Protein AF-A0A2A5M9E1-F1 (afdb_monomer_lite)

pLDDT: mean 88.47, std 6.0, range [61.38, 96.62]

Structure (mmCIF, N/CA/C/O backbone):
data_AF-A0A2A5M9E1-F1
#
_entry.id   AF-A0A2A5M9E1-F1
#
loop_
_atom_site.group_PDB
_atom_site.id
_atom_site.type_symbol
_atom_site.label_atom_id
_atom_site.label_alt_id
_atom_site.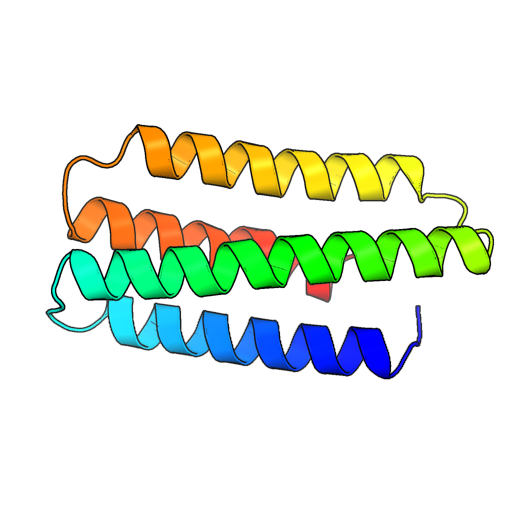label_comp_id
_atom_site.label_asym_id
_atom_site.label_entity_id
_atom_site.label_seq_id
_atom_site.pdbx_PDB_ins_code
_atom_site.Cartn_x
_atom_site.Cartn_y
_atom_site.Cartn_z
_atom_site.occupancy
_atom_site.B_iso_or_equiv
_atom_site.auth_seq_id
_atom_site.auth_comp_id
_atom_site.auth_asym_id
_atom_site.auth_atom_id
_atom_site.pdbx_PDB_model_num
ATOM 1 N N . MET A 1 1 ? -10.065 -8.083 12.777 1.00 61.38 1 MET A N 1
ATOM 2 C CA . MET A 1 1 ? -11.232 -7.219 12.462 1.00 61.38 1 MET A CA 1
ATOM 3 C C . MET A 1 1 ? -12.074 -7.890 11.380 1.00 61.38 1 MET A C 1
ATOM 5 O O . MET A 1 1 ? -11.535 -8.716 10.664 1.00 61.38 1 MET A O 1
ATOM 9 N N . HIS A 1 2 ? -13.372 -7.601 11.262 1.00 69.88 2 HIS A N 1
ATOM 10 C CA . HIS A 1 2 ? -14.155 -8.009 10.084 1.00 69.88 2 HIS A CA 1
ATOM 11 C C . HIS A 1 2 ? -14.876 -6.778 9.545 1.00 69.88 2 HIS A C 1
ATOM 13 O O . HIS A 1 2 ? -15.706 -6.193 10.244 1.00 69.88 2 HIS A O 1
ATOM 19 N N . ASN A 1 3 ? -14.495 -6.336 8.348 1.00 86.25 3 ASN A N 1
ATOM 20 C CA . ASN A 1 3 ? -15.082 -5.188 7.672 1.00 86.25 3 ASN A CA 1
ATOM 21 C C . ASN A 1 3 ? -14.971 -5.411 6.164 1.00 86.25 3 ASN A C 1
ATOM 23 O O . ASN A 1 3 ? -13.883 -5.326 5.604 1.00 86.25 3 ASN A O 1
ATOM 27 N N . ALA A 1 4 ? -16.115 -5.617 5.510 1.00 90.62 4 ALA A N 1
ATOM 28 C CA . ALA A 1 4 ? -16.168 -5.931 4.086 1.00 90.62 4 ALA A CA 1
ATOM 29 C C . ALA A 1 4 ? -15.473 -4.881 3.202 1.00 90.62 4 ALA A C 1
ATOM 31 O O . ALA A 1 4 ? -14.907 -5.225 2.172 1.00 90.62 4 ALA A O 1
ATOM 32 N N . LYS A 1 5 ? -15.475 -3.599 3.598 1.00 91.75 5 LYS A N 1
ATOM 33 C CA . LYS A 1 5 ? -14.770 -2.548 2.852 1.00 91.75 5 LYS A CA 1
ATOM 34 C C . LYS A 1 5 ? -13.252 -2.739 2.920 1.00 91.75 5 LYS A C 1
ATOM 36 O O . LYS A 1 5 ? -12.581 -2.571 1.906 1.00 91.75 5 LYS A O 1
ATOM 41 N N . ILE A 1 6 ? -12.729 -3.082 4.096 1.00 92.88 6 ILE A N 1
ATOM 42 C CA . ILE A 1 6 ? -11.299 -3.343 4.301 1.00 92.88 6 ILE A CA 1
ATOM 43 C C . ILE A 1 6 ? -10.890 -4.627 3.569 1.00 92.88 6 ILE A C 1
ATOM 45 O O . ILE A 1 6 ? -9.873 -4.640 2.883 1.00 92.88 6 ILE A O 1
ATOM 49 N N . ASP A 1 7 ? -11.734 -5.660 3.591 1.00 92.00 7 ASP A N 1
ATOM 50 C CA . ASP A 1 7 ? -11.482 -6.904 2.854 1.00 92.00 7 ASP A CA 1
ATOM 51 C C . ASP A 1 7 ? -11.413 -6.676 1.332 1.00 92.00 7 ASP A C 1
ATOM 53 O O . ASP A 1 7 ? -10.551 -7.233 0.651 1.00 92.00 7 ASP A O 1
ATOM 57 N N . GLU A 1 8 ? -12.280 -5.821 0.775 1.00 94.12 8 GLU A N 1
ATOM 58 C CA . GLU A 1 8 ? -12.201 -5.424 -0.639 1.00 94.12 8 GLU A CA 1
ATOM 59 C C . GLU A 1 8 ? -10.922 -4.629 -0.949 1.00 94.12 8 GLU A C 1
ATOM 61 O O . GLU A 1 8 ? -10.309 -4.822 -2.002 1.00 94.12 8 GLU A O 1
ATOM 66 N N . GLN A 1 9 ? -10.468 -3.781 -0.022 1.00 94.44 9 GLN A N 1
ATOM 67 C CA . GLN A 1 9 ? -9.188 -3.084 -0.165 1.00 94.44 9 GLN A CA 1
ATOM 68 C C . GLN A 1 9 ? -8.006 -4.056 -0.154 1.00 94.44 9 GLN A C 1
ATOM 70 O O . GLN A 1 9 ? -7.120 -3.946 -1.004 1.00 94.44 9 GLN A O 1
ATOM 75 N N . HIS A 1 10 ? -8.018 -5.060 0.725 1.00 93.12 10 HIS A N 1
ATOM 76 C CA . HIS A 1 10 ? -7.011 -6.119 0.726 1.00 93.12 10 HIS A CA 1
ATOM 77 C C . HIS A 1 10 ? -6.977 -6.865 -0.607 1.00 93.12 10 HIS A C 1
ATOM 79 O O . HIS A 1 10 ? -5.901 -7.021 -1.183 1.00 93.12 10 HIS A O 1
ATOM 85 N N . LYS A 1 11 ? -8.133 -7.265 -1.157 1.00 92.31 11 LYS A N 1
ATOM 86 C CA . LYS A 1 11 ? -8.194 -7.914 -2.481 1.00 92.31 11 LYS A CA 1
ATOM 87 C C . LYS A 1 11 ? -7.517 -7.066 -3.549 1.00 92.31 11 LYS A C 1
ATOM 89 O O . LYS A 1 11 ? -6.708 -7.583 -4.319 1.00 92.31 11 LYS A O 1
ATOM 94 N N . LYS A 1 12 ? -7.783 -5.758 -3.561 1.00 93.00 12 LYS A N 1
ATOM 95 C CA . LYS A 1 12 ? -7.149 -4.859 -4.523 1.00 93.00 12 LYS A CA 1
ATOM 96 C C . LYS A 1 12 ? -5.636 -4.767 -4.329 1.00 93.00 12 LYS A C 1
ATOM 98 O O . LYS A 1 12 ? -4.894 -4.765 -5.308 1.00 93.00 12 LYS A O 1
ATOM 103 N N . LEU A 1 13 ? -5.165 -4.732 -3.087 1.00 92.44 13 LEU A N 1
ATOM 104 C CA . LEU A 1 13 ? -3.736 -4.756 -2.775 1.00 92.44 13 LEU A CA 1
ATOM 105 C C . LEU A 1 13 ? -3.068 -6.061 -3.230 1.00 92.44 13 LEU A C 1
ATOM 107 O O . LEU A 1 13 ? -1.988 -6.009 -3.820 1.00 92.44 13 LEU A O 1
ATOM 111 N N . PHE A 1 14 ? -3.730 -7.210 -3.061 1.00 91.00 14 PHE A N 1
ATOM 112 C CA . PHE A 1 14 ? -3.267 -8.491 -3.603 1.00 91.00 14 PHE A CA 1
ATOM 113 C C . PHE A 1 14 ? -3.197 -8.484 -5.136 1.00 91.00 14 PHE A C 1
ATOM 115 O O . PHE A 1 14 ? -2.208 -8.953 -5.699 1.00 91.00 14 PHE A O 1
ATOM 122 N N . GLU A 1 15 ? -4.190 -7.912 -5.826 1.00 92.56 15 GLU A N 1
ATOM 123 C CA . GLU A 1 15 ? -4.147 -7.756 -7.288 1.00 92.56 15 GLU A CA 1
ATOM 124 C C . GLU A 1 15 ? -2.952 -6.908 -7.731 1.00 92.56 15 GLU A C 1
ATOM 126 O O . GLU A 1 15 ? -2.253 -7.254 -8.686 1.00 92.56 15 GLU A O 1
ATOM 131 N N . LEU A 1 16 ? -2.701 -5.790 -7.047 1.00 91.94 16 LEU A N 1
ATOM 132 C CA . LEU A 1 16 ? -1.567 -4.930 -7.364 1.00 91.94 16 LEU A CA 1
ATOM 133 C C . LEU A 1 16 ? -0.236 -5.638 -7.072 1.00 91.94 16 LEU A C 1
ATOM 135 O O . LEU A 1 16 ? 0.687 -5.537 -7.878 1.00 91.94 16 LEU A O 1
ATOM 139 N N . ALA A 1 17 ? -0.146 -6.414 -5.989 1.00 89.50 17 ALA A N 1
ATOM 140 C CA . ALA A 1 17 ? 1.031 -7.226 -5.681 1.00 89.50 17 ALA A CA 1
ATOM 141 C C . ALA A 1 17 ? 1.280 -8.310 -6.746 1.00 89.50 17 ALA A C 1
ATOM 143 O O . ALA A 1 17 ? 2.425 -8.541 -7.134 1.00 89.50 17 ALA A O 1
ATOM 144 N N . ALA A 1 18 ? 0.223 -8.921 -7.286 1.00 89.81 18 ALA A N 1
ATOM 145 C CA . ALA A 1 18 ? 0.335 -9.850 -8.407 1.00 89.81 18 ALA A CA 1
ATOM 146 C C . ALA A 1 18 ? 0.831 -9.151 -9.688 1.00 89.81 18 ALA A C 1
ATOM 148 O O . ALA A 1 18 ? 1.677 -9.691 -10.400 1.00 89.81 18 ALA A O 1
ATOM 149 N N . LYS A 1 19 ? 0.384 -7.916 -9.972 1.00 90.31 19 LYS A N 1
ATOM 150 C CA . LYS A 1 19 ? 0.937 -7.123 -11.089 1.00 90.31 19 LYS A CA 1
ATOM 151 C C . LYS A 1 19 ? 2.432 -6.842 -10.904 1.00 90.31 19 LYS A C 1
ATOM 153 O O . LYS A 1 19 ? 3.175 -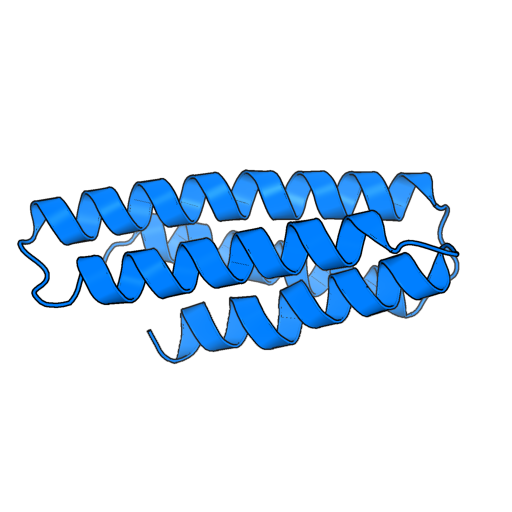6.876 -11.884 1.00 90.31 19 LYS A O 1
ATOM 158 N N . VAL A 1 20 ? 2.872 -6.564 -9.673 1.00 88.50 20 VAL A N 1
ATOM 159 C CA . VAL A 1 20 ? 4.292 -6.344 -9.348 1.00 88.50 20 VAL A CA 1
ATOM 160 C C . VAL A 1 20 ? 5.129 -7.577 -9.681 1.00 88.50 20 VAL A C 1
ATOM 162 O O . VAL A 1 20 ? 6.174 -7.434 -10.308 1.00 88.50 20 VAL A O 1
ATOM 165 N N . GLU A 1 21 ? 4.647 -8.768 -9.333 1.00 86.81 21 GLU A N 1
ATOM 166 C CA . GLU A 1 21 ? 5.295 -10.051 -9.644 1.00 86.81 21 GLU A CA 1
ATOM 167 C C . GLU A 1 21 ? 5.409 -10.290 -11.161 1.00 86.81 21 GLU A C 1
ATOM 169 O O . GLU A 1 21 ? 6.466 -10.632 -11.681 1.00 86.81 21 GLU A O 1
ATOM 174 N N . VAL A 1 22 ? 4.367 -9.976 -11.932 1.00 88.12 22 VAL A N 1
ATOM 175 C CA . VAL A 1 22 ? 4.446 -10.064 -13.403 1.00 88.12 22 VAL A CA 1
ATOM 176 C C . VAL A 1 22 ? 5.471 -9.077 -13.985 1.00 88.12 22 VAL A C 1
ATOM 178 O O . VAL A 1 22 ? 6.128 -9.352 -14.991 1.00 88.12 22 VAL A O 1
ATOM 181 N N . VAL A 1 23 ? 5.601 -7.891 -13.387 1.00 86.62 23 VAL A N 1
ATOM 182 C CA . VAL A 1 23 ? 6.535 -6.845 -13.828 1.00 86.62 23 VAL A CA 1
ATOM 183 C C . VAL A 1 23 ? 7.983 -7.138 -13.412 1.00 86.62 23 VAL A C 1
ATOM 185 O O . VAL A 1 23 ? 8.908 -6.727 -14.128 1.00 86.62 23 VAL A O 1
ATOM 188 N N . SER A 1 24 ? 8.213 -7.859 -12.309 1.00 80.25 24 SER A N 1
ATOM 189 C CA . SER A 1 24 ? 9.564 -8.271 -11.911 1.00 80.25 24 SER A CA 1
ATOM 190 C C . SER A 1 24 ? 10.189 -9.206 -12.946 1.00 80.25 24 SER A C 1
ATOM 192 O O . SER A 1 24 ? 11.350 -9.000 -13.306 1.00 80.25 24 SER A O 1
ATOM 194 N N . ASP A 1 25 ? 9.395 -10.103 -13.533 1.00 82.50 25 ASP A N 1
ATOM 195 C CA . ASP A 1 25 ? 9.896 -11.234 -14.328 1.00 82.50 25 ASP A CA 1
ATOM 196 C C . ASP A 1 25 ? 10.057 -10.953 -15.832 1.00 82.50 25 ASP A C 1
ATOM 198 O O . ASP A 1 25 ? 10.578 -11.783 -16.578 1.00 82.50 25 ASP A O 1
ATOM 202 N N . ARG A 1 26 ? 9.647 -9.772 -16.313 1.00 84.62 26 ARG A N 1
ATOM 203 C CA . ARG A 1 26 ? 9.711 -9.405 -17.742 1.00 84.62 26 ARG A CA 1
ATOM 204 C C . ARG A 1 26 ? 10.418 -8.079 -17.979 1.00 84.62 26 ARG A C 1
ATOM 206 O O . ARG A 1 26 ? 10.393 -7.191 -17.132 1.00 84.62 26 ARG A O 1
ATOM 213 N N . SER A 1 27 ? 11.012 -7.881 -19.152 1.00 85.38 27 SER A N 1
ATOM 214 C CA . SER A 1 27 ? 11.554 -6.569 -19.533 1.00 85.38 27 SER A CA 1
ATOM 215 C C . SER A 1 27 ? 10.429 -5.536 -19.637 1.00 85.38 27 SER A C 1
ATOM 217 O O . SER A 1 27 ? 9.516 -5.696 -20.440 1.00 85.38 27 SER A O 1
ATOM 219 N N . VAL A 1 28 ? 10.509 -4.473 -18.835 1.00 86.00 28 VAL A N 1
ATOM 220 C CA . VAL A 1 28 ? 9.548 -3.359 -18.834 1.00 86.00 28 VAL A CA 1
ATOM 221 C C . VAL A 1 28 ? 10.275 -2.024 -18.841 1.00 86.00 28 VAL A C 1
ATOM 223 O O . VAL A 1 28 ? 11.450 -1.928 -18.464 1.00 86.00 28 VAL A O 1
ATOM 226 N N . SER A 1 29 ? 9.566 -0.976 -19.249 1.00 85.75 29 SER A N 1
ATOM 227 C CA . SER A 1 29 ? 10.099 0.381 -19.187 1.00 85.75 29 SER A CA 1
ATOM 228 C C . SER A 1 29 ? 10.190 0.879 -17.740 1.00 85.75 29 SER A C 1
ATOM 230 O O . SER A 1 29 ? 9.422 0.480 -16.867 1.00 85.75 29 SER A O 1
ATOM 232 N N . LYS A 1 30 ? 11.103 1.822 -17.475 1.00 83.25 30 LYS A N 1
ATOM 233 C CA . LYS A 1 30 ? 11.191 2.484 -16.162 1.00 83.25 30 LYS A CA 1
ATOM 234 C C . LYS A 1 30 ? 9.894 3.217 -15.791 1.00 83.25 30 LYS A C 1
ATOM 236 O O . LYS A 1 30 ? 9.580 3.313 -14.610 1.00 83.25 30 LYS A O 1
ATOM 241 N N . ASN A 1 31 ? 9.174 3.749 -16.780 1.00 86.19 31 ASN A N 1
ATOM 242 C CA . ASN A 1 31 ? 7.928 4.483 -16.556 1.00 86.19 31 ASN A CA 1
ATOM 243 C C . ASN A 1 31 ? 6.811 3.554 -16.088 1.00 86.19 31 ASN A C 1
ATOM 245 O O . ASN A 1 31 ? 6.156 3.869 -15.106 1.00 86.19 31 ASN A O 1
ATOM 249 N N . GLU A 1 32 ? 6.690 2.375 -16.693 1.00 88.62 32 GLU A N 1
ATOM 250 C CA . GLU A 1 32 ? 5.704 1.365 -16.295 1.00 88.62 32 GLU A CA 1
ATOM 251 C C . GLU A 1 32 ? 5.876 0.945 -14.826 1.00 88.62 32 GLU A C 1
ATOM 253 O O . GLU A 1 32 ? 4.911 0.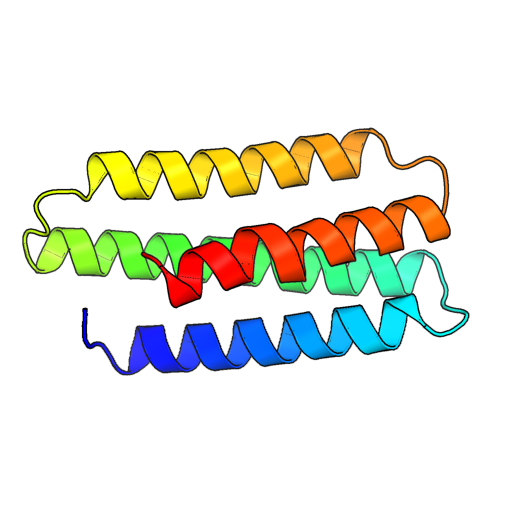901 -14.067 1.00 88.62 32 GLU A O 1
ATOM 258 N N . VAL A 1 33 ? 7.118 0.723 -14.377 1.00 86.88 33 VAL A N 1
ATOM 259 C CA . VAL A 1 33 ? 7.373 0.385 -12.965 1.00 86.88 33 VAL A CA 1
ATOM 260 C C . VAL A 1 33 ? 7.058 1.563 -12.037 1.00 86.88 33 VAL A C 1
ATOM 262 O O . VAL A 1 33 ? 6.554 1.361 -10.935 1.00 86.88 33 VAL A O 1
ATOM 265 N N . LYS A 1 34 ? 7.334 2.802 -12.465 1.00 85.62 34 LYS A N 1
ATOM 266 C CA . LYS A 1 34 ? 7.003 4.006 -11.685 1.00 85.62 34 LYS A CA 1
ATOM 267 C C . LYS A 1 34 ? 5.498 4.214 -11.549 1.00 85.62 34 LYS A C 1
ATOM 269 O O . LYS A 1 34 ? 5.050 4.597 -10.474 1.00 85.62 34 LYS A O 1
ATOM 274 N N . GLU A 1 35 ? 4.742 3.988 -12.617 1.00 89.44 35 GLU A N 1
ATOM 275 C CA . GLU A 1 35 ? 3.281 4.089 -12.613 1.00 89.44 35 GLU A CA 1
ATOM 276 C C . GLU A 1 35 ? 2.674 3.052 -11.671 1.00 89.44 35 GLU A C 1
ATOM 278 O O . GLU A 1 35 ? 1.881 3.413 -10.804 1.00 89.44 35 GLU A O 1
ATOM 283 N N . LEU A 1 36 ? 3.128 1.796 -11.756 1.00 90.25 36 LEU A N 1
ATOM 284 C CA . LEU A 1 36 ? 2.678 0.737 -10.855 1.00 90.25 36 LEU A CA 1
ATOM 285 C C . LEU A 1 36 ? 3.034 1.033 -9.393 1.00 90.25 36 LEU A C 1
ATOM 287 O O . LEU A 1 36 ? 2.205 0.854 -8.507 1.00 90.25 36 LEU A O 1
ATOM 291 N N . LEU A 1 37 ? 4.247 1.527 -9.133 1.00 86.69 37 LEU A N 1
ATOM 292 C CA . LEU A 1 37 ? 4.668 1.955 -7.799 1.00 86.69 37 LEU A CA 1
ATOM 293 C C . LEU A 1 37 ? 3.777 3.084 -7.255 1.00 86.69 37 LEU A C 1
ATOM 295 O O . LEU A 1 37 ? 3.411 3.057 -6.081 1.00 86.69 37 LEU A O 1
ATOM 299 N N . ALA A 1 38 ? 3.436 4.073 -8.085 1.00 87.75 38 ALA A N 1
ATOM 300 C CA . ALA A 1 38 ? 2.573 5.180 -7.686 1.00 87.75 38 ALA A CA 1
ATOM 301 C C . ALA A 1 38 ? 1.134 4.714 -7.405 1.00 87.75 38 ALA A C 1
ATOM 303 O O . ALA A 1 38 ? 0.556 5.123 -6.399 1.00 87.75 38 ALA A O 1
ATOM 304 N N . GLU A 1 39 ? 0.576 3.837 -8.249 1.00 91.50 39 GLU A N 1
ATOM 305 C CA . GLU A 1 39 ? -0.735 3.203 -8.030 1.00 91.50 39 GLU A CA 1
ATOM 306 C C . GLU A 1 39 ? -0.745 2.438 -6.698 1.00 91.50 39 GLU A C 1
ATOM 308 O O . GLU A 1 39 ? -1.617 2.666 -5.859 1.00 91.50 39 GLU A O 1
ATOM 313 N N . PHE A 1 40 ? 0.273 1.603 -6.470 1.00 89.81 40 PHE A N 1
ATOM 314 C CA . PHE A 1 40 ? 0.429 0.806 -5.252 1.00 89.81 40 PHE A CA 1
ATOM 315 C C . PHE A 1 40 ? 0.502 1.677 -3.996 1.00 89.81 40 PHE A C 1
ATOM 317 O O . PHE A 1 40 ? -0.212 1.444 -3.022 1.00 89.81 40 PHE A O 1
ATOM 324 N N . PHE A 1 41 ? 1.346 2.709 -4.031 1.00 87.94 41 PHE A N 1
ATOM 325 C CA . PHE A 1 41 ? 1.566 3.598 -2.897 1.00 87.94 41 PHE A CA 1
ATOM 326 C C . PHE A 1 41 ? 0.317 4.400 -2.529 1.00 87.94 41 PHE A C 1
ATOM 328 O O . PHE A 1 41 ? -0.038 4.489 -1.353 1.00 87.94 41 PHE A O 1
ATOM 335 N N . ASN A 1 42 ? -0.361 4.974 -3.526 1.00 91.31 42 ASN A N 1
ATOM 336 C CA . ASN A 1 42 ? -1.572 5.750 -3.283 1.00 91.31 42 ASN A CA 1
ATOM 337 C C . ASN A 1 42 ? -2.668 4.870 -2.677 1.00 91.31 42 ASN A C 1
ATOM 339 O O . ASN A 1 42 ? -3.267 5.249 -1.672 1.00 91.31 42 ASN A O 1
ATOM 343 N N . TYR A 1 43 ? -2.865 3.668 -3.226 1.00 93.56 43 TYR A N 1
ATOM 344 C CA . TYR A 1 43 ? -3.892 2.759 -2.729 1.00 93.56 43 TYR A CA 1
ATOM 345 C C . TYR A 1 43 ? -3.605 2.269 -1.304 1.00 93.56 43 TYR A C 1
ATOM 347 O O . TYR A 1 43 ? -4.510 2.212 -0.475 1.00 93.56 43 TYR A O 1
ATOM 355 N N . MET A 1 44 ? -2.342 1.968 -0.989 1.00 91.69 44 MET A N 1
ATOM 356 C CA . MET A 1 44 ? -1.928 1.582 0.362 1.00 91.69 44 MET A CA 1
ATOM 357 C C . MET A 1 44 ? -2.210 2.690 1.381 1.00 91.69 44 MET A C 1
ATOM 359 O O . MET A 1 44 ? -2.746 2.424 2.453 1.00 91.69 44 MET A O 1
ATOM 363 N N . LYS A 1 45 ? -1.891 3.944 1.043 1.00 92.00 45 LYS A N 1
ATOM 364 C CA . LYS A 1 45 ? -2.147 5.087 1.926 1.00 92.00 45 LYS A CA 1
ATOM 365 C C . LYS A 1 45 ? -3.640 5.268 2.211 1.00 92.00 45 LYS A C 1
ATOM 367 O O . LYS A 1 45 ? -4.011 5.555 3.350 1.00 92.00 45 LYS A O 1
ATOM 372 N N . ASP A 1 46 ? -4.481 5.111 1.192 1.00 94.50 46 ASP A N 1
ATOM 373 C CA . ASP A 1 46 ? -5.933 5.203 1.347 1.00 94.50 46 ASP A CA 1
ATOM 374 C C . ASP A 1 46 ? -6.473 4.068 2.223 1.00 94.50 46 ASP A C 1
ATOM 376 O O . ASP A 1 46 ? -7.265 4.322 3.134 1.00 94.50 46 ASP A O 1
ATOM 380 N N . HIS A 1 47 ? -5.989 2.844 2.001 1.00 95.06 47 HIS A N 1
ATOM 381 C CA . HIS A 1 47 ? -6.322 1.675 2.808 1.00 95.06 47 HIS A CA 1
ATOM 382 C C . HIS A 1 47 ? -5.948 1.863 4.287 1.00 95.06 47 HIS A C 1
ATOM 384 O O . HIS A 1 47 ? -6.821 1.750 5.143 1.00 95.06 47 HIS A O 1
ATOM 390 N N . PHE A 1 48 ? -4.705 2.248 4.591 1.00 95.38 48 PHE A N 1
ATOM 391 C CA . PHE A 1 48 ? -4.249 2.485 5.967 1.00 95.38 48 PHE A CA 1
ATOM 392 C C . PHE A 1 48 ? -5.096 3.534 6.688 1.00 95.38 48 PHE A C 1
ATOM 394 O O . PHE A 1 48 ? -5.504 3.348 7.831 1.00 95.38 48 PHE A O 1
ATOM 401 N N . ASN A 1 49 ? -5.421 4.632 6.007 1.00 96.19 49 ASN A N 1
ATOM 402 C CA . ASN A 1 49 ? -6.272 5.677 6.567 1.00 96.19 49 ASN A CA 1
ATOM 403 C C . ASN A 1 49 ? -7.705 5.190 6.839 1.00 96.19 49 ASN A C 1
ATOM 405 O O . ASN A 1 49 ? -8.308 5.589 7.836 1.00 96.19 49 ASN A O 1
ATOM 409 N N . ASP A 1 50 ? -8.268 4.358 5.965 1.00 96.06 50 ASP A N 1
ATOM 410 C CA . ASP A 1 50 ? -9.600 3.786 6.160 1.00 96.06 50 ASP A CA 1
ATOM 411 C C . ASP A 1 50 ? -9.624 2.739 7.283 1.00 96.06 50 ASP A C 1
ATOM 413 O O . ASP A 1 50 ? -10.555 2.738 8.095 1.00 96.06 50 ASP A O 1
ATOM 417 N N . GLU A 1 51 ? -8.593 1.900 7.370 1.00 95.81 51 GLU A N 1
ATOM 418 C CA . GLU A 1 51 ? -8.420 0.914 8.435 1.00 95.81 51 GLU A CA 1
ATOM 419 C C . GLU A 1 51 ? -8.262 1.591 9.799 1.00 95.81 51 GLU A C 1
ATOM 421 O O . GLU A 1 51 ? -9.004 1.278 10.729 1.00 95.81 51 GLU A O 1
ATOM 426 N N . GLU A 1 52 ? -7.385 2.589 9.917 1.00 96.62 52 GLU A N 1
ATOM 427 C CA . GLU A 1 52 ? -7.183 3.327 11.167 1.00 96.62 52 GLU A CA 1
ATOM 428 C C . GLU A 1 52 ? -8.453 4.046 11.632 1.00 96.62 52 GLU A C 1
ATOM 430 O O . GLU A 1 52 ? -8.758 4.071 12.827 1.00 96.62 52 GLU A O 1
ATOM 435 N N . LYS A 1 53 ? -9.222 4.627 10.700 1.00 96.38 53 LYS A N 1
ATOM 436 C CA . LYS A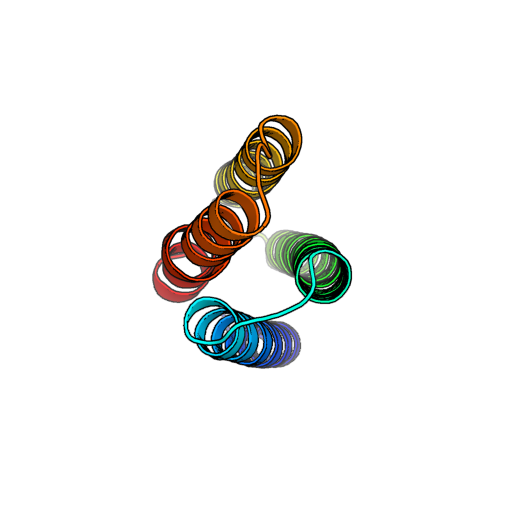 1 53 ? -10.527 5.229 11.014 1.00 96.38 53 LYS A CA 1
ATOM 437 C C . LYS A 1 53 ? -11.504 4.189 11.542 1.00 96.38 53 LYS A C 1
ATOM 439 O O . LYS A 1 53 ? -12.238 4.471 12.489 1.00 96.38 53 LYS A O 1
ATOM 444 N N . TYR A 1 54 ? -11.523 3.004 10.939 1.00 95.56 54 TYR A N 1
ATOM 445 C CA . TYR A 1 54 ? -12.378 1.916 11.388 1.00 95.56 54 TYR A CA 1
ATOM 446 C C . TYR A 1 54 ? -11.957 1.389 12.764 1.00 95.56 54 TYR A C 1
ATOM 448 O O . TYR A 1 54 ? -12.795 1.288 13.656 1.00 95.56 54 TYR A O 1
ATOM 456 N N . MET A 1 55 ? -10.664 1.138 12.968 1.00 95.44 55 MET A N 1
ATOM 457 C CA . MET A 1 55 ? -10.081 0.766 14.257 1.00 95.44 55 MET A CA 1
ATOM 458 C C . MET A 1 55 ? -10.433 1.775 15.353 1.00 95.44 55 MET A C 1
ATOM 460 O O . MET A 1 55 ? -10.843 1.388 16.446 1.00 95.44 55 MET A O 1
ATOM 464 N N . GLN A 1 56 ? -10.323 3.071 15.055 1.00 96.56 56 GLN A N 1
ATOM 465 C CA . GLN A 1 56 ? -10.705 4.132 15.980 1.00 96.56 56 GLN A CA 1
ATOM 466 C C . GLN A 1 56 ? -12.203 4.096 16.304 1.00 96.56 56 GLN A C 1
ATOM 468 O O . GLN A 1 56 ? -12.575 4.236 17.468 1.00 96.56 56 GLN A O 1
ATOM 473 N N . LEU A 1 57 ? -13.058 3.885 15.298 1.00 95.88 57 LEU A N 1
ATOM 474 C CA . LEU A 1 57 ? -14.512 3.806 15.467 1.00 95.88 57 LEU A CA 1
ATOM 475 C C . LEU A 1 57 ? -14.930 2.658 16.395 1.00 95.88 57 LEU A C 1
ATOM 477 O O . LEU A 1 57 ? -15.846 2.827 17.196 1.00 95.88 57 LEU A O 1
ATOM 481 N N . ILE A 1 58 ? -14.266 1.506 16.295 1.00 95.25 58 ILE A N 1
ATOM 482 C CA . ILE A 1 58 ? -14.575 0.327 17.118 1.00 95.25 58 ILE A CA 1
ATOM 483 C C . ILE A 1 58 ? -13.818 0.301 18.455 1.00 95.25 58 ILE A C 1
ATOM 485 O O . ILE A 1 58 ? -13.969 -0.653 19.214 1.00 95.25 58 ILE A O 1
ATOM 489 N N . GLY A 1 59 ? -12.995 1.315 18.743 1.00 95.56 59 GLY A N 1
ATOM 490 C CA . GLY A 1 59 ? -12.189 1.373 19.964 1.00 95.56 59 GLY A CA 1
ATOM 491 C C . GLY A 1 59 ? -11.108 0.291 20.034 1.00 95.56 59 GLY A C 1
ATOM 492 O O . GLY A 1 59 ? -10.873 -0.271 21.102 1.00 95.56 59 GLY A O 1
ATOM 493 N N . TYR A 1 60 ? -10.470 -0.033 18.906 1.00 94.69 60 TYR A N 1
ATOM 494 C CA . TYR A 1 60 ? -9.423 -1.050 18.847 1.00 94.69 60 TYR A CA 1
ATOM 495 C C . TYR A 1 60 ? -8.243 -0.679 19.774 1.00 94.69 60 TYR A C 1
ATOM 497 O O . TYR A 1 60 ? -7.657 0.396 19.617 1.00 94.69 60 TYR A O 1
ATOM 505 N N . PRO A 1 61 ? -7.869 -1.549 20.732 1.00 94.31 61 PRO A N 1
ATOM 506 C CA . PRO A 1 61 ? -6.957 -1.190 21.820 1.00 94.31 61 PRO A CA 1
ATOM 507 C C . PRO A 1 61 ? -5.520 -0.912 21.361 1.00 94.31 61 PRO A C 1
ATOM 509 O O . PRO A 1 61 ? -4.833 -0.110 21.990 1.00 94.31 61 PRO A O 1
ATOM 512 N N . ASN A 1 62 ? -5.078 -1.519 20.255 1.00 94.19 62 ASN A N 1
ATOM 513 C CA . ASN A 1 62 ? -3.701 -1.405 19.763 1.00 94.19 62 ASN A CA 1
ATOM 514 C C . ASN A 1 62 ? -3.560 -0.429 18.579 1.00 94.19 62 ASN A C 1
ATOM 516 O O . ASN A 1 62 ? -2.583 -0.501 17.839 1.00 94.19 62 ASN A O 1
ATOM 520 N N . LEU A 1 63 ? -4.513 0.496 18.387 1.00 94.69 63 LEU A N 1
ATOM 521 C CA . LEU A 1 63 ? -4.525 1.432 17.250 1.00 94.69 63 LEU A CA 1
ATOM 522 C C . LEU A 1 63 ? -3.211 2.214 17.100 1.00 94.69 63 LEU A C 1
ATOM 524 O O . LEU A 1 63 ? -2.722 2.404 15.990 1.00 94.69 63 LEU A O 1
ATOM 528 N N . GLU A 1 64 ? -2.632 2.678 18.206 1.00 96.12 64 GLU A N 1
ATOM 529 C CA . GLU A 1 64 ? -1.389 3.454 18.154 1.00 96.12 64 GLU A CA 1
ATOM 530 C C . GLU A 1 64 ? -0.179 2.617 17.733 1.00 96.12 64 GLU A C 1
ATOM 532 O O . GLU A 1 64 ? 0.727 3.154 17.101 1.00 96.12 64 GLU A O 1
ATOM 537 N N . GLU A 1 65 ? -0.161 1.319 18.041 1.00 94.75 65 GLU A N 1
ATOM 538 C CA . GLU A 1 65 ? 0.894 0.421 17.567 1.00 94.75 65 GLU A CA 1
ATOM 539 C C . GLU A 1 65 ? 0.722 0.132 16.074 1.00 94.75 65 GLU A C 1
ATOM 541 O O . GLU A 1 65 ? 1.657 0.318 15.298 1.00 94.75 65 GLU A O 1
ATOM 546 N N . HIS A 1 66 ? -0.508 -0.153 15.643 1.00 94.38 66 HIS A N 1
ATOM 547 C CA . HIS A 1 66 ? -0.848 -0.355 14.230 1.00 94.38 66 HIS A CA 1
ATOM 548 C C . HIS A 1 66 ? -0.485 0.862 13.361 1.00 94.38 66 HIS A C 1
ATOM 550 O O . HIS A 1 66 ? 0.118 0.745 12.295 1.00 94.38 66 HIS A O 1
ATOM 556 N N . ARG A 1 67 ? -0.740 2.076 13.868 1.00 95.56 67 ARG A N 1
ATOM 557 C CA . ARG A 1 67 ? -0.327 3.342 13.233 1.00 95.56 67 ARG A CA 1
ATOM 558 C C . ARG A 1 67 ? 1.182 3.470 13.057 1.00 95.56 67 ARG A C 1
ATOM 560 O O . ARG A 1 67 ? 1.627 4.137 12.119 1.00 95.56 67 ARG A O 1
ATOM 567 N N . LYS A 1 68 ? 1.989 2.917 13.968 1.00 94.94 68 LYS A N 1
ATOM 568 C CA . LYS A 1 68 ? 3.452 2.922 13.813 1.00 94.94 68 LYS A CA 1
ATOM 569 C C . LYS A 1 68 ? 3.863 1.984 12.691 1.00 94.94 68 LYS A C 1
ATOM 571 O O . LYS A 1 68 ? 4.626 2.425 11.838 1.00 94.94 68 LYS A O 1
ATOM 576 N N . ILE A 1 69 ? 3.286 0.784 12.633 1.00 92.31 69 ILE A N 1
ATOM 577 C CA . ILE A 1 69 ? 3.531 -0.184 11.555 1.00 92.31 69 ILE A CA 1
ATOM 578 C C . ILE A 1 69 ? 3.234 0.461 10.194 1.00 92.31 69 ILE A C 1
ATOM 580 O O . ILE A 1 69 ? 4.106 0.504 9.324 1.00 92.31 69 ILE A O 1
ATOM 584 N N . HIS A 1 70 ? 2.070 1.100 10.032 1.00 94.31 70 HIS A N 1
ATOM 585 C CA . HIS A 1 70 ? 1.736 1.834 8.804 1.00 94.31 70 HIS A CA 1
ATOM 586 C C . HIS A 1 70 ? 2.770 2.910 8.446 1.00 94.31 70 HIS A C 1
ATOM 588 O O . HIS A 1 70 ? 3.207 3.016 7.295 1.00 94.31 70 HIS A O 1
ATOM 594 N N . LYS A 1 71 ? 3.197 3.717 9.424 1.00 92.38 71 LYS A N 1
ATOM 595 C CA . LYS A 1 71 ? 4.213 4.759 9.206 1.00 92.38 71 LYS A CA 1
ATOM 596 C C . LYS A 1 71 ? 5.561 4.165 8.805 1.00 92.38 71 LYS A C 1
ATOM 598 O O . LYS A 1 71 ? 6.221 4.726 7.931 1.00 92.38 71 LYS A O 1
ATOM 603 N N . GLU A 1 72 ? 5.966 3.053 9.409 1.00 90.94 72 GLU A N 1
ATOM 604 C CA . GLU A 1 72 ? 7.212 2.352 9.097 1.00 90.94 72 GLU A CA 1
ATOM 605 C C . GLU A 1 72 ? 7.204 1.772 7.682 1.00 90.94 72 GLU A C 1
ATOM 607 O O . GLU A 1 72 ? 8.186 1.943 6.953 1.00 90.94 72 GLU A O 1
ATOM 612 N N . ILE A 1 73 ? 6.088 1.182 7.246 1.00 89.56 73 ILE A N 1
ATOM 613 C CA . ILE A 1 73 ? 5.915 0.705 5.867 1.00 89.56 73 ILE A CA 1
ATOM 614 C C . ILE A 1 73 ? 6.069 1.875 4.884 1.00 89.56 73 ILE A C 1
ATOM 616 O O . ILE A 1 73 ? 6.892 1.814 3.965 1.00 89.56 73 ILE A O 1
ATOM 620 N N . ILE A 1 74 ? 5.355 2.985 5.110 1.00 89.56 74 ILE A N 1
ATOM 621 C CA . ILE A 1 74 ? 5.428 4.179 4.252 1.00 89.56 74 ILE A CA 1
ATOM 622 C C . ILE A 1 74 ? 6.846 4.765 4.229 1.00 89.56 74 ILE A C 1
ATOM 624 O O . ILE A 1 74 ? 7.362 5.109 3.161 1.00 89.56 74 ILE A O 1
ATOM 628 N N . GLN A 1 75 ? 7.511 4.858 5.380 1.00 89.44 75 GLN A N 1
ATOM 629 C CA . GLN A 1 75 ? 8.870 5.389 5.460 1.00 89.44 75 GLN A CA 1
ATOM 630 C C . GLN A 1 75 ? 9.879 4.480 4.749 1.00 89.44 75 GLN A C 1
ATOM 632 O O . GLN A 1 75 ? 10.762 4.976 4.040 1.00 89.44 75 GLN A O 1
ATOM 637 N N . THR A 1 76 ? 9.728 3.162 4.889 1.00 84.12 76 THR A N 1
ATOM 638 C CA . THR A 1 76 ? 10.543 2.166 4.186 1.00 84.12 76 THR A CA 1
ATOM 639 C C . THR A 1 76 ? 10.385 2.323 2.678 1.00 84.12 76 THR A C 1
ATOM 641 O O . THR A 1 76 ? 11.385 2.412 1.967 1.00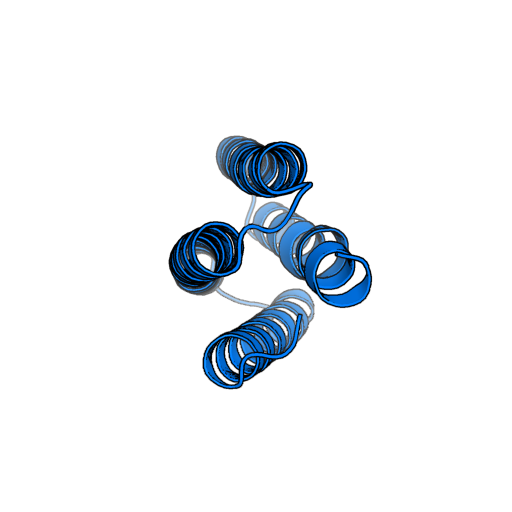 84.12 76 THR A O 1
ATOM 644 N N . MET A 1 77 ? 9.154 2.481 2.184 1.00 81.75 77 MET A N 1
ATOM 645 C CA . MET A 1 77 ? 8.895 2.758 0.768 1.00 81.75 77 MET A CA 1
ATOM 646 C C . MET A 1 77 ? 9.573 4.042 0.284 1.00 81.75 77 MET A C 1
ATOM 648 O O . MET A 1 77 ? 10.251 4.028 -0.743 1.00 81.75 77 MET A O 1
ATOM 652 N N . ILE A 1 78 ? 9.435 5.149 1.020 1.00 85.69 78 ILE A N 1
ATOM 653 C CA . ILE A 1 78 ? 10.064 6.428 0.658 1.00 85.69 78 ILE A CA 1
ATOM 654 C C . ILE A 1 78 ? 11.586 6.270 0.540 1.00 85.69 78 ILE A C 1
ATOM 656 O O . ILE A 1 78 ? 12.184 6.780 -0.410 1.00 85.69 78 ILE A O 1
ATOM 660 N N . ASN A 1 79 ? 12.214 5.561 1.478 1.00 85.06 79 ASN A N 1
ATOM 661 C CA . ASN A 1 79 ? 13.659 5.331 1.469 1.00 85.06 79 ASN A CA 1
ATOM 662 C C . ASN A 1 79 ? 14.084 4.467 0.275 1.00 85.06 79 ASN A C 1
ATOM 664 O O . ASN A 1 79 ? 15.017 4.823 -0.442 1.00 85.06 79 ASN A O 1
ATOM 668 N N . LEU A 1 80 ? 13.341 3.396 -0.011 1.00 79.75 80 LEU A N 1
ATOM 669 C CA . LEU A 1 80 ? 13.600 2.536 -1.164 1.00 79.75 80 LEU A CA 1
ATOM 670 C C . LEU A 1 80 ? 13.555 3.329 -2.483 1.00 79.75 80 LEU A C 1
ATOM 672 O O . LEU A 1 80 ? 14.443 3.177 -3.328 1.00 79.75 80 LEU A O 1
ATOM 676 N N . ILE A 1 81 ? 12.570 4.220 -2.634 1.00 77.12 81 ILE A N 1
ATOM 677 C CA . ILE A 1 81 ? 12.397 5.043 -3.839 1.00 77.12 81 ILE A CA 1
ATOM 678 C C . ILE A 1 81 ? 13.516 6.082 -3.994 1.00 77.12 81 ILE A C 1
ATOM 680 O O . ILE A 1 81 ? 13.952 6.357 -5.115 1.00 77.12 81 ILE A O 1
ATOM 684 N N . LYS A 1 82 ? 14.006 6.661 -2.893 1.00 82.38 82 LYS A N 1
ATOM 685 C CA . LYS A 1 82 ? 15.089 7.660 -2.932 1.00 82.38 82 LYS A CA 1
ATOM 686 C C . LYS A 1 82 ? 16.394 7.093 -3.489 1.00 82.38 82 LYS A C 1
ATOM 688 O O . LYS A 1 82 ? 17.095 7.795 -4.209 1.00 82.38 82 LYS A O 1
ATOM 693 N N . ASP A 1 83 ? 16.670 5.819 -3.228 1.00 78.12 83 ASP A N 1
ATOM 694 C CA . ASP A 1 83 ? 17.926 5.174 -3.612 1.00 78.12 83 ASP A CA 1
ATOM 695 C C . ASP A 1 83 ? 17.863 4.448 -4.967 1.00 78.12 83 ASP A C 1
ATOM 697 O O . ASP A 1 83 ? 18.680 3.562 -5.216 1.00 78.12 83 ASP A O 1
ATOM 701 N N . ILE A 1 84 ? 16.883 4.745 -5.836 1.00 82.31 84 ILE A N 1
ATOM 702 C CA . ILE A 1 84 ? 16.721 4.037 -7.118 1.00 82.31 84 ILE A CA 1
ATOM 703 C C . ILE A 1 84 ? 17.890 4.327 -8.068 1.00 82.31 84 ILE A C 1
ATOM 705 O O . ILE A 1 84 ? 18.008 5.430 -8.609 1.00 82.31 84 ILE A O 1
ATOM 709 N N . LYS A 1 85 ? 18.691 3.302 -8.374 1.00 84.25 85 LYS A N 1
ATOM 710 C CA . LYS A 1 85 ? 19.844 3.408 -9.294 1.00 84.25 85 LYS A CA 1
ATOM 711 C C . LYS A 1 85 ? 19.548 2.920 -10.711 1.00 84.25 85 LYS A C 1
ATOM 713 O O . LYS A 1 85 ? 20.165 3.381 -11.667 1.00 84.25 85 LYS A O 1
ATOM 718 N N . SER A 1 86 ? 18.597 2.003 -10.874 1.00 86.56 86 SER A N 1
ATOM 719 C CA . SER A 1 86 ? 18.249 1.407 -12.170 1.00 86.56 86 SER A CA 1
ATOM 720 C C . SER A 1 86 ? 16.790 0.942 -12.208 1.00 86.56 86 SER A C 1
ATOM 722 O O . SER A 1 86 ? 16.095 0.957 -11.195 1.00 86.56 86 SER A O 1
ATOM 724 N N . THR A 1 87 ? 16.305 0.525 -13.381 1.00 85.38 87 THR A N 1
ATOM 725 C CA . THR A 1 87 ? 14.974 -0.097 -13.503 1.00 85.38 87 THR A CA 1
ATOM 726 C C . THR A 1 87 ? 14.898 -1.423 -12.742 1.00 85.38 87 THR A C 1
ATOM 728 O O . THR A 1 87 ? 13.875 -1.697 -12.128 1.00 85.38 87 THR A O 1
ATOM 731 N N . ASN A 1 88 ? 15.973 -2.219 -12.737 1.00 86.44 88 ASN A N 1
ATOM 732 C CA . ASN A 1 88 ? 16.012 -3.488 -12.002 1.00 86.44 88 ASN A CA 1
ATOM 733 C C . ASN A 1 88 ? 15.990 -3.261 -10.487 1.00 86.44 88 ASN A C 1
ATOM 735 O O . ASN A 1 88 ? 15.218 -3.910 -9.794 1.00 86.44 88 ASN A O 1
ATOM 739 N N . ASP A 1 89 ? 16.745 -2.272 -10.004 1.00 86.94 89 ASP A N 1
ATOM 740 C CA . ASP A 1 89 ? 16.716 -1.856 -8.595 1.00 86.94 89 ASP A CA 1
ATOM 741 C C . ASP A 1 89 ? 15.310 -1.383 -8.183 1.00 86.94 89 ASP A C 1
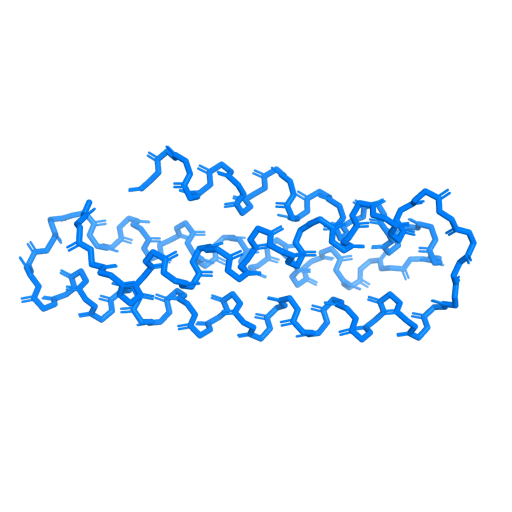ATOM 743 O O . ASP A 1 89 ? 14.795 -1.751 -7.134 1.00 86.94 89 ASP A O 1
ATOM 747 N N . LEU A 1 90 ? 14.622 -0.632 -9.051 1.00 85.12 90 LEU A N 1
ATOM 748 C CA . LEU A 1 90 ? 13.244 -0.214 -8.794 1.00 85.12 90 LEU A CA 1
ATOM 749 C C . LEU A 1 90 ? 12.265 -1.398 -8.706 1.00 85.12 90 LEU A C 1
ATOM 751 O O . LEU A 1 90 ? 11.391 -1.398 -7.841 1.00 85.12 90 LEU A O 1
ATOM 755 N N . LYS A 1 91 ? 12.409 -2.404 -9.575 1.00 87.50 91 LYS A N 1
ATOM 756 C CA . LYS A 1 91 ? 11.577 -3.616 -9.545 1.00 87.50 91 LYS A CA 1
ATOM 757 C C . LYS A 1 91 ? 11.784 -4.427 -8.276 1.00 87.50 91 LYS A C 1
ATOM 759 O O . LYS A 1 91 ? 10.807 -4.810 -7.645 1.00 87.50 91 LYS A O 1
ATOM 764 N N . GLU A 1 92 ? 13.039 -4.672 -7.908 1.00 87.38 92 GLU A N 1
ATOM 765 C CA . GLU A 1 92 ? 13.392 -5.441 -6.714 1.00 87.38 92 GLU A CA 1
ATOM 766 C C . GLU A 1 92 ? 12.814 -4.783 -5.460 1.00 87.38 92 GLU A C 1
ATOM 768 O O . GLU A 1 92 ? 12.158 -5.425 -4.641 1.00 87.38 92 GLU A O 1
ATOM 773 N N . LYS A 1 93 ? 12.962 -3.463 -5.354 1.00 85.25 93 LYS A N 1
ATOM 774 C CA . LYS A 1 93 ? 12.425 -2.697 -4.231 1.00 85.25 93 LYS A CA 1
ATOM 775 C C . LYS A 1 93 ? 10.900 -2.706 -4.183 1.00 85.25 93 LYS A C 1
ATOM 777 O O . LYS A 1 93 ? 10.333 -2.873 -3.106 1.00 85.25 93 LYS A O 1
ATOM 782 N N . LEU A 1 94 ? 10.234 -2.557 -5.330 1.00 85.88 94 LEU A N 1
ATOM 783 C CA . LEU A 1 94 ? 8.776 -2.659 -5.422 1.00 85.88 94 LEU A CA 1
ATOM 784 C C . LEU A 1 94 ? 8.286 -4.058 -5.013 1.00 85.88 94 LEU A C 1
ATOM 786 O O . LEU A 1 94 ? 7.309 -4.170 -4.276 1.00 85.88 94 LEU A O 1
ATOM 790 N N . TYR A 1 95 ? 8.997 -5.111 -5.422 1.00 88.12 95 TYR A N 1
ATOM 791 C CA . TYR A 1 95 ? 8.703 -6.488 -5.029 1.00 88.12 95 TYR A CA 1
ATOM 792 C C . TYR A 1 95 ? 8.830 -6.696 -3.515 1.00 88.12 95 TYR A C 1
ATOM 794 O O . TYR A 1 95 ? 7.918 -7.243 -2.895 1.00 88.12 95 TYR A O 1
ATOM 802 N N . ILE A 1 96 ? 9.910 -6.200 -2.897 1.00 86.38 96 ILE A N 1
ATOM 803 C CA . ILE A 1 96 ? 10.110 -6.273 -1.441 1.00 86.38 96 ILE A CA 1
ATOM 804 C C . ILE A 1 96 ? 8.948 -5.606 -0.702 1.00 86.38 96 ILE A C 1
ATOM 806 O O . ILE A 1 96 ? 8.408 -6.183 0.234 1.00 86.38 96 ILE A O 1
ATOM 810 N N . VAL A 1 97 ? 8.531 -4.412 -1.120 1.00 84.50 97 VAL A N 1
ATOM 811 C CA . VAL A 1 97 ? 7.398 -3.720 -0.490 1.00 84.50 97 VAL A CA 1
ATOM 812 C C . VAL A 1 97 ? 6.114 -4.528 -0.618 1.00 84.50 97 VAL A C 1
ATOM 814 O O . VAL A 1 97 ? 5.416 -4.731 0.375 1.00 84.50 97 VAL A O 1
ATOM 817 N N . ALA A 1 98 ? 5.805 -4.981 -1.833 1.00 86.19 98 ALA A N 1
ATOM 818 C CA . ALA A 1 98 ? 4.546 -5.648 -2.108 1.00 86.19 98 ALA A CA 1
ATOM 819 C C . ALA A 1 98 ? 4.436 -6.992 -1.385 1.00 86.19 98 ALA A C 1
ATOM 821 O O . ALA A 1 98 ? 3.392 -7.269 -0.809 1.00 86.19 98 ALA A O 1
ATOM 822 N N . LYS A 1 99 ? 5.495 -7.813 -1.406 1.00 82.50 99 LYS A N 1
ATOM 823 C CA . LYS A 1 99 ? 5.474 -9.183 -0.871 1.00 82.50 99 LYS A CA 1
ATOM 824 C C . LYS A 1 99 ? 5.877 -9.282 0.588 1.00 82.50 99 LYS A C 1
ATOM 826 O O . LYS A 1 99 ? 5.255 -10.048 1.308 1.00 82.50 99 LYS A O 1
ATOM 831 N N . LYS A 1 100 ? 6.926 -8.571 1.003 1.00 78.81 100 LYS A N 1
ATOM 832 C CA . LYS A 1 100 ? 7.417 -8.662 2.378 1.00 78.81 100 LYS A CA 1
ATOM 833 C C . LYS A 1 100 ? 6.511 -7.845 3.281 1.00 78.81 100 LYS A C 1
ATOM 835 O O . LYS A 1 100 ? 5.767 -8.394 4.066 1.00 78.81 100 LYS A O 1
ATOM 840 N N . TRP A 1 101 ? 6.489 -6.535 3.088 1.00 82.00 101 TRP A N 1
ATOM 841 C CA . TRP A 1 101 ? 5.870 -5.646 4.066 1.00 82.00 101 TRP A CA 1
ATOM 842 C C . TRP A 1 101 ? 4.346 -5.659 4.022 1.00 82.00 101 TRP A C 1
ATOM 844 O O . TRP A 1 101 ? 3.709 -5.806 5.059 1.00 82.00 101 TRP A O 1
ATOM 854 N N . LEU A 1 102 ? 3.748 -5.521 2.836 1.00 81.75 102 LEU A N 1
ATOM 855 C CA . LEU A 1 102 ? 2.296 -5.388 2.762 1.00 81.75 102 LEU A CA 1
ATOM 856 C C . LEU A 1 102 ? 1.560 -6.712 2.999 1.00 81.75 102 LEU A C 1
ATOM 858 O O . LEU A 1 102 ? 0.526 -6.713 3.657 1.00 81.75 102 LEU A O 1
ATOM 862 N N . LEU A 1 103 ? 2.064 -7.835 2.476 1.00 82.00 103 LEU A N 1
ATOM 863 C CA . LEU A 1 103 ? 1.407 -9.118 2.737 1.00 82.00 103 LEU A CA 1
ATOM 864 C C . LEU A 1 103 ? 1.584 -9.561 4.184 1.00 82.00 103 LEU A C 1
ATOM 866 O O . LEU A 1 103 ? 0.633 -10.090 4.745 1.00 82.00 103 LEU A O 1
ATOM 870 N N . GLU A 1 104 ? 2.758 -9.348 4.787 1.00 84.12 104 GLU A N 1
ATOM 871 C CA . GLU A 1 104 ? 2.942 -9.640 6.212 1.00 84.12 104 GLU A CA 1
ATOM 872 C C . GLU A 1 104 ? 1.982 -8.795 7.059 1.00 84.12 104 GLU A C 1
ATOM 874 O O . GLU A 1 104 ? 1.312 -9.360 7.916 1.00 84.12 104 GLU A O 1
ATOM 879 N N . HIS A 1 105 ? 1.820 -7.502 6.747 1.00 87.56 105 HIS A N 1
ATOM 880 C CA . HIS A 1 105 ? 0.816 -6.640 7.386 1.00 87.56 105 HIS A CA 1
ATOM 881 C C . HIS A 1 105 ? -0.597 -7.228 7.289 1.00 87.56 105 HIS A C 1
ATOM 883 O O . HIS A 1 105 ? -1.220 -7.495 8.303 1.00 87.56 105 HIS A O 1
ATOM 889 N N . ILE A 1 106 ? -1.081 -7.515 6.076 1.00 86.44 106 ILE A N 1
ATOM 890 C CA . ILE A 1 106 ? -2.459 -7.996 5.858 1.00 86.44 106 ILE A CA 1
ATOM 891 C C . ILE A 1 106 ? -2.710 -9.383 6.483 1.00 86.44 106 ILE A C 1
ATOM 893 O O . ILE A 1 106 ? -3.848 -9.726 6.804 1.00 86.44 106 ILE A O 1
ATOM 897 N N . LEU A 1 107 ? -1.679 -10.229 6.584 1.00 82.31 107 LEU A N 1
ATOM 898 C CA . LEU A 1 107 ? -1.817 -11.602 7.078 1.00 82.31 107 LEU A CA 1
ATOM 899 C C . LEU A 1 107 ? -1.693 -11.720 8.598 1.00 82.31 107 LEU A C 1
ATOM 901 O O . LEU A 1 107 ? -2.261 -12.661 9.160 1.00 82.31 107 LEU A O 1
ATOM 905 N N . TYR A 1 108 ? -0.921 -10.841 9.239 1.00 81.81 108 TYR A N 1
ATOM 906 C CA . TYR A 1 108 ? -0.554 -10.980 10.650 1.00 81.81 108 TYR A CA 1
ATOM 907 C C . TYR A 1 108 ? -1.088 -9.872 11.563 1.00 81.81 108 TYR A C 1
ATOM 909 O O . TYR A 1 108 ? -1.142 -10.108 12.771 1.00 81.81 108 TYR A O 1
ATOM 917 N N . GLU A 1 109 ? -1.525 -8.735 11.018 1.00 73.25 109 GLU A N 1
ATOM 918 C CA . GLU A 1 109 ? -2.135 -7.618 11.762 1.00 73.25 109 GLU A CA 1
ATOM 919 C C . GLU A 1 109 ? -3.652 -7.517 11.490 1.00 73.25 109 GLU A C 1
ATOM 921 O O . GLU A 1 109 ? -4.430 -7.304 12.457 1.00 73.25 109 GLU A O 1
#

Foldseek 3Di:
DDDVVLVVLVVVLVVLLVVLVVPLVDDDDLVVLVVSLVVNLVSLVVSLVVVLVVCVVVVPPCSVVSVVLSVVLNVLSVVQVVPDPDSNSSSVSSNCSSPPRPVCSVPPD

Secondary structure (DSSP, 8-state):
---HHHHHHHHHHHHHHHHHHHHHSS---HHHHHHHHHHHHHHHHHHHHHHHHHHHHTT-TTHHHHHHHHHHHHHHHHHHHHT--SHHHHHHHHHHIIIIIIHHHHHH-

Sequence (109 aa):
MHNAKIDEQHKKLFELAAKVEVVSDRSVSKNEVKELLAEFFNYMKDHFNDEEKYMQLIGYPNLEEHRKIHKEIIQTMINLIKDIKSTNDLKEKLYIVAKKWLLEHILYE

Radius of gyration: 14.49 Å; chains: 1; bounding box: 36×19×41 Å